Protein AF-A0A0P9TBW7-F1 (afdb_monomer)

Solvent-accessible surface area (backbone atoms only — not comparable to full-atom values): 8173 Å² total; per-residue (Å²): 139,85,87,80,80,64,92,84,56,68,90,78,71,75,70,51,64,48,77,43,80,51,96,94,36,84,40,78,45,73,51,89,88,55,82,71,46,75,45,63,56,61,60,97,83,42,78,49,89,51,49,25,28,70,57,93,94,35,84,40,82,48,85,62,82,89,38,67,42,56,37,92,68,28,69,66,63,88,91,45,63,83,40,77,54,28,44,47,73,58,43,36,33,75,71,67,62,38,80,73,80,76,78,70,65,79,86,60,69,52,69,68,60,54,50,54,53,53,64,63,71,70,74,127

Nearest PDB structures (foldseek):
  8yb4-assembly1_C  TM=5.967E-01  e=2.324E+00  Arabidopsis thaliana

Radius of gyration: 22.58 Å; Cα contacts (8 Å, |Δi|>4): 127; chains: 1; bounding box: 50×68×43 Å

Structure (mmCIF, N/CA/C/O backbone):
data_AF-A0A0P9TBW7-F1
#
_entry.id   AF-A0A0P9TBW7-F1
#
loop_
_atom_site.group_PDB
_atom_site.id
_atom_site.type_symbol
_atom_site.label_atom_id
_atom_site.label_alt_id
_atom_site.label_comp_id
_atom_site.label_asym_id
_atom_site.label_entity_id
_atom_site.label_seq_id
_atom_site.pdbx_PDB_ins_code
_atom_site.Cartn_x
_atom_site.Cartn_y
_atom_site.Cartn_z
_atom_site.occupancy
_atom_site.B_iso_or_equiv
_atom_site.auth_seq_id
_atom_site.auth_comp_id
_atom_site.auth_asym_id
_atom_site.auth_atom_id
_atom_site.pdbx_PDB_model_num
ATOM 1 N N . MET A 1 1 ? -3.115 18.188 -2.524 1.00 37.91 1 MET A N 1
ATOM 2 C CA . MET A 1 1 ? -4.312 18.332 -1.668 1.00 37.91 1 MET A CA 1
ATOM 3 C C . MET A 1 1 ? -3.864 18.166 -0.222 1.00 37.91 1 MET A C 1
ATOM 5 O O . MET A 1 1 ? -3.277 17.141 0.088 1.00 37.91 1 MET A O 1
ATOM 9 N N . ARG A 1 2 ? -4.019 19.192 0.623 1.00 47.28 2 ARG A N 1
ATOM 10 C CA . ARG A 1 2 ? -3.638 19.177 2.046 1.00 47.28 2 ARG A CA 1
ATOM 11 C C . ARG A 1 2 ? -4.929 19.172 2.856 1.00 47.28 2 ARG A C 1
ATOM 13 O O . ARG A 1 2 ? -5.758 20.052 2.653 1.00 47.28 2 ARG A O 1
ATOM 20 N N . LEU A 1 3 ? -5.114 18.160 3.697 1.00 54.97 3 LEU A N 1
ATOM 21 C CA . LEU A 1 3 ? -6.269 18.041 4.585 1.00 54.97 3 LEU A CA 1
ATOM 22 C C . LEU A 1 3 ? -5.869 18.550 5.969 1.00 54.97 3 LEU A C 1
ATOM 24 O O . LEU A 1 3 ? -4.868 18.099 6.523 1.00 54.97 3 LEU A O 1
ATOM 28 N N . GLU A 1 4 ? -6.638 19.490 6.510 1.00 72.38 4 GLU A N 1
ATOM 29 C CA . GLU A 1 4 ? -6.487 19.974 7.882 1.00 72.38 4 GLU A CA 1
ATOM 30 C C . GLU A 1 4 ? -7.669 19.478 8.712 1.00 72.38 4 GLU A C 1
ATOM 32 O O . GLU A 1 4 ? -8.819 19.542 8.278 1.00 72.38 4 GLU A O 1
ATOM 37 N N . ILE A 1 5 ? -7.373 18.927 9.888 1.00 71.06 5 ILE A N 1
ATOM 38 C CA . ILE A 1 5 ? -8.389 18.365 10.778 1.00 71.06 5 ILE A CA 1
ATOM 39 C C . ILE A 1 5 ? -8.938 19.509 11.650 1.00 71.06 5 ILE A C 1
ATOM 41 O O . ILE A 1 5 ? -8.133 20.243 12.230 1.00 71.06 5 ILE A O 1
ATOM 45 N N . PRO A 1 6 ? -10.271 19.680 11.762 1.00 82.62 6 PRO A N 1
ATOM 46 C CA . PRO A 1 6 ? -10.872 20.701 12.620 1.00 82.62 6 PRO A CA 1
ATOM 47 C C . PRO A 1 6 ? -10.401 20.582 14.072 1.00 82.62 6 PRO A C 1
ATOM 49 O O . PRO A 1 6 ? -10.219 19.475 14.581 1.00 82.62 6 PRO A O 1
ATOM 52 N N . LYS A 1 7 ? -10.237 21.715 14.761 1.00 79.38 7 LYS A N 1
ATOM 53 C CA . LYS A 1 7 ? -9.699 21.750 16.134 1.00 79.38 7 LYS A CA 1
ATOM 54 C C . LYS A 1 7 ? -10.616 21.061 17.146 1.00 79.38 7 LYS A C 1
ATOM 56 O O . LYS A 1 7 ? -10.154 20.599 18.182 1.00 79.38 7 LYS A O 1
ATOM 61 N N . GLU A 1 8 ? -11.904 20.990 16.835 1.00 84.88 8 GLU A N 1
ATOM 62 C CA . GLU A 1 8 ? -12.958 20.405 17.661 1.00 84.88 8 GLU A CA 1
ATOM 63 C C . GLU A 1 8 ? -13.188 18.921 17.339 1.00 84.88 8 GLU A C 1
ATOM 65 O O . GLU A 1 8 ? -14.025 18.266 17.968 1.00 84.88 8 GLU A O 1
ATOM 70 N N . ALA A 1 9 ? -12.475 18.375 16.347 1.00 74.56 9 ALA A N 1
ATOM 71 C CA . ALA A 1 9 ? -12.596 16.973 16.000 1.00 74.56 9 ALA A CA 1
ATOM 72 C C . ALA A 1 9 ? -12.148 16.109 17.186 1.00 74.56 9 ALA A C 1
ATOM 74 O O . ALA A 1 9 ? -11.058 16.275 17.740 1.00 74.56 9 ALA A O 1
ATOM 75 N N . ARG A 1 10 ? -12.988 15.134 17.556 1.00 68.31 10 ARG A N 1
ATOM 76 C CA . ARG A 1 10 ? -12.555 14.025 18.418 1.0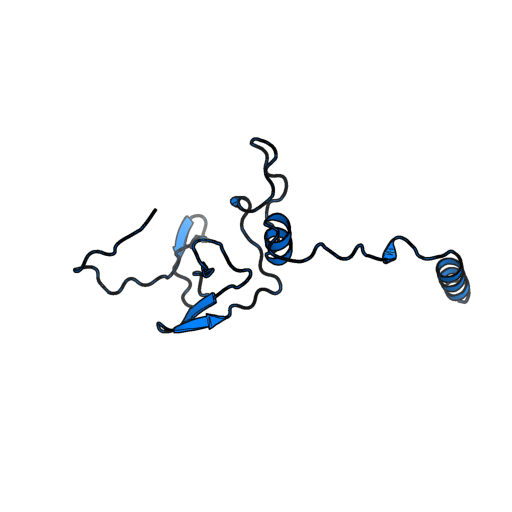0 68.31 10 ARG A CA 1
ATOM 77 C C . ARG A 1 10 ? -11.305 13.376 17.803 1.00 68.31 10 ARG A C 1
ATOM 79 O O . ARG A 1 10 ? -11.181 13.416 16.578 1.00 68.31 10 ARG A O 1
ATOM 86 N N . PRO A 1 11 ? -10.420 12.747 18.606 1.00 64.75 11 PRO A N 1
ATOM 87 C CA . PRO A 1 11 ? -9.247 12.051 18.089 1.00 64.75 11 PRO A CA 1
ATOM 88 C C . PRO A 1 11 ? -9.653 11.152 16.927 1.00 64.75 11 PRO A C 1
ATOM 90 O O . PRO A 1 11 ? -10.431 10.209 17.094 1.00 64.75 11 PRO A O 1
ATOM 93 N N . VAL A 1 12 ? -9.202 11.516 15.733 1.00 60.09 12 VAL A N 1
ATOM 94 C CA . VAL A 1 12 ? -9.604 10.830 14.513 1.00 60.09 12 VAL A CA 1
ATOM 95 C C . VAL A 1 12 ? -8.902 9.491 14.522 1.00 60.09 12 VAL A C 1
ATOM 97 O O . VAL A 1 12 ? -7.674 9.415 14.514 1.00 60.09 12 VAL A O 1
ATOM 100 N N . SER A 1 13 ? -9.681 8.419 14.580 1.00 56.94 13 SER A N 1
ATOM 101 C CA . SER A 1 13 ? -9.119 7.095 14.399 1.00 56.94 13 SER A CA 1
ATOM 102 C C . SER A 1 13 ? -8.941 6.851 12.908 1.00 56.94 13 SER A C 1
ATOM 104 O O . SER A 1 13 ? -9.914 6.911 12.163 1.00 56.94 13 SER A O 1
ATOM 106 N N . LEU A 1 14 ? -7.728 6.525 12.475 1.00 57.53 14 LEU A N 1
ATOM 107 C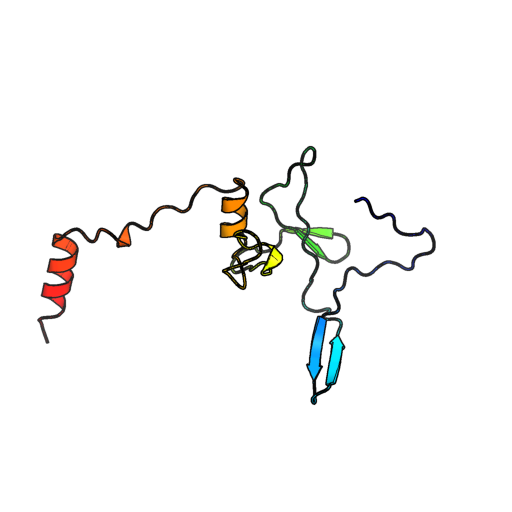 CA . LEU A 1 14 ? -7.420 6.191 11.078 1.00 57.53 14 LEU A CA 1
ATOM 108 C C . LEU A 1 14 ? -7.817 4.748 10.726 1.00 57.53 14 LEU A C 1
ATOM 110 O O . LEU A 1 14 ? -7.140 4.074 9.956 1.00 57.53 14 LEU A O 1
ATOM 114 N N . PHE A 1 15 ? -8.880 4.245 11.347 1.00 57.56 15 PHE A N 1
ATOM 115 C CA . PHE A 1 15 ? -9.411 2.934 11.022 1.00 57.56 15 PHE A CA 1
ATOM 116 C C . PHE A 1 15 ? -10.218 3.035 9.728 1.00 57.56 15 PHE A C 1
ATOM 118 O O . PHE A 1 15 ? -11.077 3.910 9.600 1.00 57.56 15 PHE A O 1
ATOM 125 N N . HIS A 1 16 ? -9.946 2.134 8.789 1.00 62.22 16 HIS A N 1
ATOM 126 C CA . HIS A 1 16 ? -10.761 1.981 7.597 1.00 62.22 16 HIS A CA 1
ATOM 127 C C . HIS A 1 16 ? -11.995 1.141 7.934 1.00 62.22 16 HIS A C 1
ATOM 129 O O . HIS A 1 16 ? -11.989 0.308 8.848 1.00 62.22 16 HIS A O 1
ATOM 135 N N . VAL A 1 17 ? -13.079 1.422 7.226 1.00 65.19 17 VAL A N 1
ATOM 136 C CA . VAL A 1 17 ? -14.313 0.654 7.296 1.00 65.19 17 VAL A CA 1
ATOM 137 C C . VAL A 1 17 ? -14.505 0.077 5.906 1.00 65.19 17 VAL A C 1
ATOM 139 O O . VAL A 1 17 ? -14.771 0.833 4.975 1.00 65.19 17 VAL A O 1
ATOM 142 N N . ASP A 1 18 ? -14.342 -1.236 5.785 1.00 69.81 18 ASP A N 1
ATOM 143 C CA . ASP A 1 18 ? -14.629 -1.955 4.547 1.00 69.81 18 ASP A CA 1
ATOM 144 C C . ASP A 1 18 ? -16.109 -2.333 4.499 1.00 69.81 18 ASP A C 1
ATOM 146 O O . ASP A 1 18 ? -16.718 -2.668 5.524 1.00 69.81 18 ASP A O 1
ATOM 150 N N . GLU A 1 19 ? -16.674 -2.328 3.296 1.00 78.88 19 GLU A N 1
ATOM 151 C CA . GLU A 1 19 ? -17.965 -2.946 3.026 1.00 78.88 19 GLU A CA 1
ATOM 152 C C . GLU A 1 19 ? -17.770 -4.446 2.793 1.00 78.88 19 GLU A C 1
ATOM 154 O O . GLU A 1 19 ? -16.951 -4.879 1.980 1.00 78.88 19 GLU A O 1
ATOM 159 N N . VAL A 1 20 ? -18.526 -5.257 3.522 1.00 79.12 20 VAL A N 1
ATOM 160 C CA . VAL A 1 20 ? -18.531 -6.714 3.394 1.00 79.12 20 VAL A CA 1
ATOM 161 C C . VAL A 1 20 ? -19.963 -7.212 3.290 1.00 79.12 20 VAL A C 1
ATOM 163 O O . VAL A 1 20 ? -20.873 -6.653 3.899 1.00 79.12 20 VAL A O 1
ATOM 166 N N . LEU A 1 21 ? -20.170 -8.261 2.494 1.00 88.12 21 LEU A N 1
ATOM 167 C CA . LEU A 1 21 ? -21.475 -8.896 2.363 1.00 88.12 21 LEU A CA 1
ATOM 168 C C . LEU A 1 21 ? -21.660 -9.914 3.490 1.00 88.12 21 LEU A C 1
ATOM 170 O O . LEU A 1 21 ? -20.897 -10.874 3.604 1.00 88.12 21 LEU A O 1
ATOM 174 N N . GLU A 1 22 ? -22.684 -9.719 4.308 1.00 88.62 22 GLU A N 1
ATOM 175 C CA . GLU A 1 22 ? -23.032 -10.605 5.412 1.00 88.62 22 GLU A CA 1
ATOM 176 C C . GLU A 1 22 ? -24.524 -10.866 5.413 1.00 88.62 22 GLU A C 1
ATOM 178 O O . GLU A 1 22 ? -25.317 -9.932 5.452 1.00 88.62 22 GLU A O 1
ATOM 183 N N . ASN A 1 23 ? -24.910 -12.144 5.388 1.00 90.81 23 ASN A N 1
ATOM 184 C CA . ASN A 1 23 ? -26.317 -12.549 5.326 1.00 90.81 23 ASN A CA 1
ATOM 185 C C . ASN A 1 23 ? -27.093 -11.803 4.224 1.00 90.81 23 ASN A C 1
ATOM 187 O O . ASN A 1 23 ? -28.212 -11.352 4.451 1.00 90.81 23 ASN A O 1
ATOM 191 N N . ASP A 1 24 ? -26.467 -11.650 3.052 1.00 91.62 24 ASP A N 1
ATOM 192 C CA . ASP A 1 24 ? -27.025 -10.947 1.889 1.00 91.62 24 ASP A CA 1
ATOM 193 C C . ASP A 1 24 ? -27.251 -9.433 2.089 1.00 91.62 24 ASP A C 1
ATOM 195 O O . ASP A 1 24 ? -27.962 -8.780 1.329 1.00 91.62 24 ASP A O 1
ATOM 199 N N . GLN A 1 25 ? -26.619 -8.845 3.109 1.00 85.88 25 GLN A N 1
ATOM 200 C CA . GLN A 1 25 ? -26.627 -7.409 3.364 1.00 85.88 25 GLN A CA 1
ATOM 201 C C . GLN A 1 25 ? -25.217 -6.841 3.278 1.00 85.88 25 GLN A C 1
ATOM 203 O O . GLN A 1 25 ? -24.261 -7.403 3.813 1.00 85.88 25 GLN A O 1
ATOM 208 N N . LEU A 1 26 ? -25.091 -5.696 2.613 1.00 87.19 26 LEU A N 1
ATOM 209 C CA . LEU A 1 26 ? -23.847 -4.945 2.583 1.00 87.19 26 LEU A CA 1
ATOM 210 C C . LEU A 1 26 ? -23.699 -4.202 3.913 1.00 87.19 26 LEU A C 1
ATOM 212 O O . LEU A 1 26 ? -24.510 -3.333 4.238 1.00 87.19 26 LEU A O 1
ATOM 216 N N . VAL A 1 27 ? -22.689 -4.564 4.699 1.00 87.19 27 VAL A N 1
ATOM 217 C CA . VAL A 1 27 ? -22.425 -3.960 6.007 1.00 87.19 27 VAL A CA 1
ATOM 218 C C . VAL A 1 27 ? -21.032 -3.346 6.042 1.00 87.19 27 VAL A C 1
ATOM 220 O O . VAL A 1 27 ? -20.069 -3.914 5.537 1.00 87.19 27 VAL A O 1
ATOM 223 N N . ALA A 1 28 ? -20.922 -2.180 6.671 1.00 81.81 28 ALA A N 1
ATOM 224 C CA . ALA A 1 28 ? -19.668 -1.458 6.828 1.00 81.81 28 ALA A CA 1
ATOM 225 C C . ALA A 1 28 ? -19.026 -1.856 8.170 1.00 81.81 28 ALA A C 1
ATOM 227 O O . ALA A 1 28 ? -19.598 -1.597 9.236 1.00 81.81 28 ALA A O 1
ATOM 228 N N . ARG A 1 29 ? -17.858 -2.514 8.154 1.00 72.06 29 ARG A N 1
ATOM 229 C CA . ARG A 1 29 ? -17.204 -3.023 9.371 1.00 72.06 29 ARG A CA 1
ATOM 230 C C . ARG A 1 29 ? -15.803 -2.462 9.582 1.00 72.06 29 ARG A C 1
ATOM 232 O O . ARG A 1 29 ? -14.937 -2.501 8.720 1.00 72.06 29 ARG A O 1
ATOM 239 N N . LEU A 1 30 ? -15.571 -2.030 10.819 1.00 69.56 30 LEU A N 1
ATOM 240 C CA . LEU A 1 30 ? -14.278 -1.587 11.324 1.00 69.56 30 LEU A CA 1
ATOM 241 C C . LEU A 1 30 ? -13.405 -2.788 11.723 1.00 69.56 30 LEU A C 1
ATOM 243 O O . LEU A 1 30 ? -13.680 -3.433 12.741 1.00 69.56 30 LEU A O 1
ATOM 247 N N . ASN A 1 31 ? -12.325 -3.075 10.994 1.00 70.69 31 ASN A N 1
ATOM 248 C CA . ASN A 1 31 ? -11.406 -4.150 11.373 1.00 70.69 31 ASN A CA 1
ATOM 249 C C . ASN A 1 31 ? -10.214 -3.638 12.194 1.00 70.69 31 ASN A C 1
ATOM 251 O O . ASN A 1 31 ? -9.127 -3.395 11.690 1.00 70.69 31 ASN A O 1
ATOM 255 N N . ARG A 1 32 ? -10.368 -3.571 13.518 1.00 66.31 32 ARG A N 1
ATOM 256 C CA . ARG A 1 32 ? -9.293 -3.101 14.418 1.00 66.31 32 ARG A CA 1
ATOM 257 C C . ARG A 1 32 ? -8.055 -4.010 14.471 1.00 66.31 32 ARG A C 1
ATOM 259 O O . ARG A 1 32 ? -7.039 -3.606 15.035 1.00 66.31 32 ARG A O 1
ATOM 266 N N . SER A 1 33 ? -8.145 -5.239 13.955 1.00 67.00 33 SER A N 1
ATOM 267 C CA . SER A 1 33 ? -7.042 -6.210 13.979 1.00 67.00 33 SER A CA 1
ATOM 268 C C . SER A 1 33 ? -6.070 -6.055 12.808 1.00 67.00 33 SER A C 1
ATOM 270 O O . SER A 1 33 ? -4.925 -6.501 12.908 1.00 67.00 33 SER A O 1
ATOM 272 N N . LYS A 1 34 ? -6.493 -5.392 11.725 1.00 65.62 34 LYS A N 1
ATOM 273 C CA . LYS A 1 34 ? -5.669 -5.112 10.552 1.00 65.62 34 LYS A CA 1
ATOM 274 C C . LYS A 1 34 ? -5.562 -3.595 10.388 1.00 65.62 34 LYS A C 1
ATOM 276 O O . LYS A 1 34 ? -6.573 -2.946 10.177 1.00 65.62 34 LYS A O 1
ATOM 281 N N . PRO A 1 35 ? -4.379 -2.993 10.588 1.00 60.88 3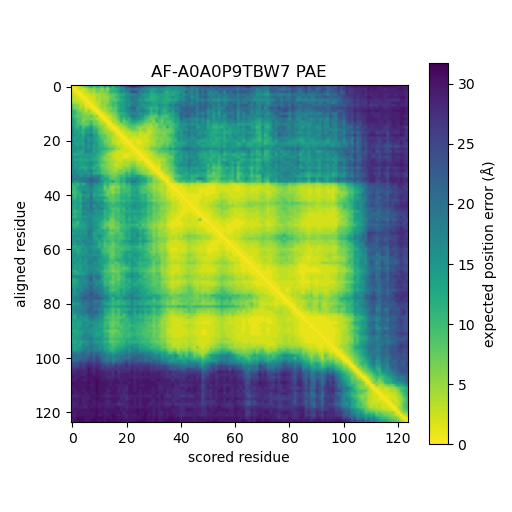5 PRO A N 1
ATOM 282 C CA . PRO A 1 35 ? -4.213 -1.580 10.300 1.00 60.88 35 PRO A CA 1
ATOM 283 C C . PRO A 1 35 ? -4.296 -1.370 8.786 1.00 60.88 35 PRO A C 1
ATOM 285 O O . PRO A 1 35 ? -3.495 -1.931 8.042 1.00 60.88 35 PRO A O 1
ATOM 288 N N . ASP A 1 36 ? -5.250 -0.548 8.363 1.00 69.94 36 ASP A N 1
ATOM 289 C CA . ASP A 1 36 ? -5.529 -0.287 6.945 1.00 69.94 36 ASP A CA 1
ATOM 290 C C . ASP A 1 36 ? -4.859 0.997 6.430 1.00 69.94 36 ASP A C 1
ATOM 292 O O . ASP A 1 36 ? -4.968 1.349 5.257 1.00 69.94 36 ASP A O 1
ATOM 296 N N . LEU A 1 37 ? -4.137 1.710 7.301 1.00 77.19 37 LEU A N 1
ATOM 297 C CA . LEU A 1 37 ? -3.401 2.905 6.920 1.00 77.19 37 LEU A CA 1
ATOM 298 C C . LEU A 1 37 ? -1.942 2.580 6.620 1.00 77.19 37 LEU A C 1
ATOM 300 O O . LEU A 1 37 ? -1.142 2.333 7.527 1.00 77.19 37 LEU A O 1
ATOM 304 N N . TYR A 1 38 ? -1.586 2.731 5.351 1.00 86.12 38 TYR A N 1
ATOM 305 C CA . TYR A 1 38 ? -0.206 2.759 4.905 1.00 86.12 38 TYR A CA 1
ATOM 306 C C . TYR A 1 38 ? 0.226 4.187 4.580 1.00 86.12 38 TYR A C 1
ATOM 308 O O . TYR A 1 38 ? -0.501 4.949 3.948 1.00 86.12 38 TYR A O 1
ATOM 316 N N . LEU A 1 39 ? 1.427 4.547 5.018 1.00 89.81 39 LEU A N 1
ATOM 317 C CA . LEU A 1 39 ? 2.034 5.852 4.807 1.00 89.81 39 LEU A CA 1
ATOM 318 C C . LEU A 1 39 ? 3.339 5.669 4.042 1.00 89.81 39 LEU A C 1
ATOM 320 O O . LEU A 1 39 ? 4.183 4.859 4.424 1.00 89.81 39 LEU A O 1
ATOM 324 N N . MET A 1 40 ? 3.500 6.445 2.978 1.00 92.12 40 MET A N 1
ATOM 325 C CA . MET A 1 40 ? 4.742 6.547 2.227 1.00 92.12 40 MET A CA 1
ATOM 326 C C . MET A 1 40 ? 5.355 7.919 2.517 1.00 92.12 40 MET A C 1
ATOM 328 O O . MET A 1 40 ? 4.670 8.929 2.329 1.00 92.12 40 MET A O 1
ATOM 332 N N . PRO A 1 41 ? 6.604 7.990 3.004 1.00 91.69 41 PRO A N 1
ATOM 333 C CA . PRO A 1 41 ? 7.238 9.266 3.266 1.00 91.69 41 PRO A CA 1
ATOM 334 C C . PRO A 1 41 ? 7.621 9.947 1.954 1.00 91.69 41 PRO A C 1
ATOM 336 O O . PRO A 1 41 ? 7.901 9.298 0.943 1.00 91.69 41 PRO A O 1
ATOM 339 N N . LEU A 1 42 ? 7.640 11.275 2.005 1.00 92.25 42 LEU A N 1
ATOM 340 C CA . LEU A 1 42 ? 8.085 12.120 0.911 1.00 92.25 42 LEU A CA 1
ATOM 341 C C . LEU A 1 42 ? 9.375 12.830 1.326 1.00 92.25 42 LEU A C 1
ATOM 343 O O . LEU A 1 42 ? 9.427 13.434 2.396 1.00 92.25 42 LEU A O 1
ATOM 347 N N . GLU A 1 43 ? 10.376 12.818 0.457 1.00 90.00 43 GLU A N 1
ATOM 348 C CA . GLU A 1 43 ? 11.588 13.623 0.571 1.00 90.00 43 GLU A CA 1
ATOM 349 C C . GLU A 1 43 ? 11.556 14.696 -0.519 1.00 90.00 43 GLU A C 1
ATOM 351 O O . GLU A 1 43 ? 11.506 14.391 -1.707 1.00 90.00 43 GLU A O 1
ATOM 356 N N . ASN A 1 44 ? 11.503 15.972 -0.125 1.00 91.81 44 ASN A N 1
ATOM 357 C CA . ASN A 1 44 ? 11.330 17.100 -1.055 1.00 91.81 44 ASN A CA 1
ATOM 358 C C . ASN A 1 44 ? 10.115 16.943 -1.997 1.00 91.81 44 ASN A C 1
ATOM 360 O O . ASN A 1 44 ? 10.147 17.352 -3.155 1.00 91.81 44 ASN A O 1
ATOM 364 N N . GLY A 1 45 ? 9.038 16.322 -1.501 1.00 88.44 45 GLY A N 1
ATOM 365 C CA . GLY A 1 45 ? 7.828 16.032 -2.278 1.00 88.44 45 GLY A CA 1
ATOM 366 C C . GLY A 1 45 ? 7.925 14.791 -3.173 1.00 88.44 45 GLY A C 1
ATOM 367 O O . GLY A 1 45 ? 6.921 14.409 -3.770 1.00 88.44 45 GLY A O 1
ATOM 368 N N . VAL A 1 46 ? 9.087 14.137 -3.237 1.00 87.75 46 VAL A N 1
ATOM 369 C CA . VAL A 1 46 ? 9.300 12.898 -3.990 1.00 87.75 46 VAL A CA 1
ATOM 370 C C . VAL A 1 46 ? 9.047 11.696 -3.078 1.00 87.75 46 VAL A C 1
ATOM 372 O O . VAL A 1 46 ? 9.562 11.675 -1.961 1.00 87.75 46 VAL A O 1
ATOM 375 N N . PRO A 1 47 ? 8.273 10.684 -3.502 1.00 90.38 47 PRO A N 1
ATOM 376 C CA . PRO A 1 47 ? 8.003 9.529 -2.658 1.00 90.38 47 PRO A CA 1
ATOM 377 C C . PRO A 1 47 ? 9.221 8.616 -2.529 1.00 90.38 47 PRO A C 1
ATOM 379 O O . PRO A 1 47 ? 9.926 8.367 -3.507 1.00 90.38 47 PRO A O 1
ATOM 382 N N . LEU A 1 48 ? 9.438 8.077 -1.330 1.00 91.75 48 LEU A N 1
ATOM 383 C CA . LEU A 1 48 ? 10.479 7.082 -1.077 1.00 91.75 48 LEU A CA 1
ATOM 384 C C . LEU A 1 48 ? 9.920 5.653 -1.188 1.00 91.75 48 LEU A C 1
ATOM 386 O O . LEU A 1 48 ? 8.744 5.428 -0.897 1.00 91.75 48 LEU A O 1
ATOM 390 N N . PRO A 1 49 ? 10.750 4.646 -1.529 1.00 93.31 49 PRO A N 1
ATOM 391 C CA . PRO A 1 49 ? 10.342 3.239 -1.633 1.00 93.31 49 PRO A CA 1
ATOM 392 C C . PRO A 1 49 ? 10.132 2.556 -0.267 1.00 93.31 49 PRO A C 1
ATOM 394 O O . PRO A 1 49 ? 10.380 1.358 -0.107 1.00 93.31 49 PRO A O 1
ATOM 397 N N . GLU A 1 50 ? 9.672 3.307 0.726 1.00 92.62 50 GLU A N 1
ATOM 398 C CA . GLU A 1 50 ? 9.435 2.859 2.089 1.00 92.62 50 GLU A CA 1
ATOM 399 C C . GLU A 1 50 ? 7.944 2.905 2.404 1.00 92.62 50 GLU A C 1
ATOM 401 O O . GLU A 1 50 ? 7.203 3.753 1.907 1.00 92.62 50 GLU A O 1
ATOM 406 N N . LEU A 1 51 ? 7.502 1.977 3.247 1.00 92.88 51 LEU A N 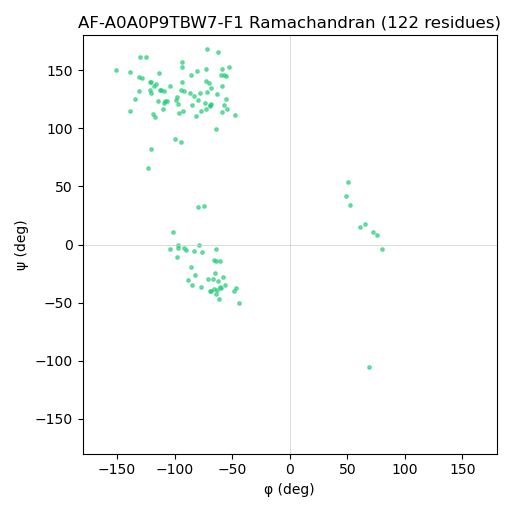1
ATOM 407 C CA . LEU A 1 51 ? 6.115 1.889 3.662 1.00 92.88 51 LEU A CA 1
ATOM 408 C C . LEU A 1 51 ? 6.048 1.779 5.174 1.00 92.88 51 LEU A C 1
ATOM 410 O O . LEU A 1 51 ? 6.738 0.957 5.779 1.00 92.88 51 LEU A O 1
ATOM 414 N N . TYR A 1 52 ? 5.183 2.583 5.767 1.00 91.31 52 TYR A N 1
ATOM 415 C CA . TYR A 1 52 ? 4.948 2.632 7.197 1.00 91.31 52 TYR A CA 1
ATOM 416 C C . TYR A 1 52 ? 3.469 2.423 7.497 1.00 91.31 52 TYR A C 1
ATOM 418 O O . TYR A 1 52 ? 2.612 2.596 6.637 1.00 91.31 52 TYR A O 1
ATOM 426 N N . THR A 1 53 ? 3.168 2.066 8.737 1.00 88.00 53 THR A N 1
ATOM 427 C CA . THR A 1 53 ? 1.818 2.081 9.303 1.00 88.00 53 THR A CA 1
ATOM 428 C C . THR A 1 53 ? 1.854 2.821 10.633 1.00 88.00 53 THR A C 1
ATOM 430 O O . THR A 1 53 ? 2.914 2.975 11.246 1.00 88.00 53 THR A O 1
ATOM 433 N N . LEU A 1 54 ? 0.694 3.262 11.110 1.00 81.88 54 LEU A N 1
ATOM 434 C CA . LEU A 1 54 ? 0.555 3.802 12.458 1.00 81.88 54 LEU A CA 1
ATOM 435 C C . LEU A 1 54 ? 0.109 2.713 13.430 1.00 81.88 54 LEU A C 1
ATOM 437 O O . LEU A 1 54 ? -0.830 1.962 13.167 1.00 81.88 54 LEU A O 1
ATOM 441 N N . LYS A 1 55 ? 0.775 2.637 14.581 1.00 78.50 55 LYS A N 1
ATOM 442 C CA . LYS A 1 55 ? 0.366 1.788 15.700 1.00 78.50 55 LYS A CA 1
ATOM 443 C C . LYS A 1 55 ? 0.547 2.557 16.999 1.00 78.50 55 LYS A C 1
ATOM 445 O O . LYS A 1 55 ? 1.678 2.835 17.384 1.00 78.50 55 LYS A O 1
ATOM 450 N N . ARG A 1 56 ? -0.563 2.853 17.690 1.00 79.00 56 ARG A N 1
ATOM 451 C CA . ARG A 1 56 ? -0.574 3.646 18.939 1.00 79.00 56 ARG A CA 1
ATOM 452 C C . ARG A 1 56 ? 0.201 4.962 18.773 1.00 79.00 56 ARG A C 1
ATOM 454 O O . ARG A 1 56 ? 1.171 5.199 19.487 1.00 79.00 56 ARG A O 1
ATOM 461 N N . ASP A 1 57 ? -0.171 5.725 17.748 1.00 76.69 57 ASP A N 1
ATOM 462 C CA . ASP A 1 57 ? 0.410 7.034 17.406 1.00 76.69 57 ASP A CA 1
ATOM 463 C C . ASP A 1 57 ? 1.909 7.023 17.074 1.00 76.69 57 ASP A C 1
ATOM 465 O O . ASP A 1 57 ? 2.555 8.066 17.007 1.00 76.69 57 ASP A O 1
ATOM 469 N N . LYS A 1 58 ? 2.479 5.839 16.825 1.00 81.94 58 LYS A N 1
ATOM 470 C CA . LYS A 1 58 ? 3.864 5.680 16.384 1.00 81.94 58 LYS A CA 1
ATOM 471 C C . LYS A 1 58 ? 3.916 5.173 14.956 1.00 81.94 58 LYS A C 1
ATOM 473 O O . LYS A 1 58 ? 3.238 4.203 14.609 1.00 81.94 58 LYS A O 1
ATOM 478 N N . LEU A 1 59 ? 4.762 5.817 14.159 1.00 86.31 59 LEU A N 1
ATOM 479 C CA . LEU A 1 59 ? 5.111 5.378 12.818 1.00 86.31 59 LEU A CA 1
ATOM 480 C C . LEU A 1 59 ? 6.035 4.161 12.917 1.00 86.31 59 LEU A C 1
ATOM 482 O O . LEU A 1 59 ? 7.085 4.227 13.555 1.00 86.31 59 LEU A O 1
ATOM 486 N N . ILE A 1 60 ? 5.632 3.042 12.319 1.00 90.00 60 ILE A N 1
ATOM 487 C CA . ILE A 1 60 ? 6.412 1.801 12.302 1.00 90.00 60 ILE A CA 1
ATOM 488 C C . ILE A 1 60 ? 6.548 1.279 10.8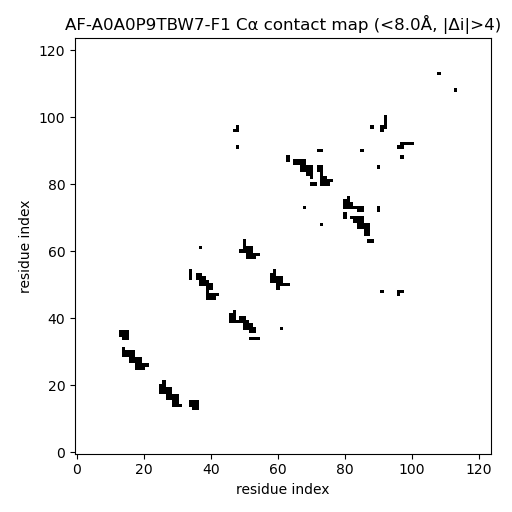66 1.00 90.00 60 ILE A C 1
ATOM 490 O O . ILE A 1 60 ? 5.590 1.401 10.100 1.00 90.00 60 ILE A O 1
ATOM 494 N N . PRO A 1 61 ? 7.695 0.691 10.477 1.00 92.31 61 PRO A N 1
ATOM 495 C CA . PRO A 1 61 ? 7.849 0.092 9.154 1.00 92.31 61 PRO A CA 1
ATOM 496 C C . PRO A 1 61 ? 6.815 -1.011 8.906 1.00 92.31 61 PRO A C 1
ATOM 498 O O . PRO A 1 61 ? 6.571 -1.860 9.769 1.00 92.31 61 PRO A O 1
ATOM 501 N N . ALA A 1 62 ? 6.222 -1.013 7.716 1.00 90.31 62 ALA A N 1
ATOM 502 C CA . ALA A 1 62 ? 5.264 -2.016 7.282 1.00 90.31 62 ALA A CA 1
ATOM 503 C C . ALA A 1 62 ? 5.959 -3.141 6.501 1.00 90.31 62 ALA A C 1
ATOM 505 O O . ALA A 1 62 ? 6.837 -2.915 5.667 1.00 90.31 62 ALA A O 1
ATOM 506 N N . GLY A 1 63 ? 5.535 -4.384 6.737 1.00 88.81 63 GLY A N 1
ATOM 507 C CA . GLY A 1 63 ? 5.981 -5.520 5.936 1.00 88.81 63 GLY A CA 1
ATOM 508 C C . GLY A 1 63 ? 5.409 -5.442 4.519 1.00 88.81 63 GLY A C 1
ATOM 509 O O . GLY A 1 63 ? 4.200 -5.501 4.337 1.00 88.81 63 GLY A O 1
ATOM 510 N N . THR A 1 64 ? 6.272 -5.358 3.507 1.00 91.25 64 THR A N 1
ATOM 511 C CA . THR A 1 64 ? 5.856 -5.223 2.095 1.00 91.25 64 THR A CA 1
ATOM 512 C C . THR A 1 64 ? 5.839 -6.549 1.328 1.00 91.25 64 THR A C 1
ATOM 514 O O . THR A 1 64 ? 5.460 -6.617 0.154 1.00 91.25 64 THR A O 1
ATOM 517 N N . ARG A 1 65 ? 6.250 -7.648 1.972 1.00 88.69 65 ARG A N 1
ATOM 518 C CA . ARG A 1 65 ? 6.256 -8.979 1.358 1.00 88.69 65 ARG A CA 1
ATOM 519 C C . ARG A 1 65 ? 4.821 -9.461 1.153 1.00 88.69 65 ARG A C 1
ATOM 521 O O . ARG A 1 65 ? 4.091 -9.652 2.114 1.00 88.69 65 ARG A O 1
ATOM 528 N N . GLY A 1 66 ? 4.462 -9.723 -0.101 1.00 87.25 66 GLY A N 1
ATOM 529 C CA . GLY A 1 66 ? 3.119 -10.189 -0.453 1.00 87.25 66 GLY A CA 1
ATOM 530 C C . GLY A 1 66 ? 2.057 -9.089 -0.432 1.00 87.25 66 GLY A C 1
ATOM 531 O O . GLY A 1 66 ? 0.887 -9.408 -0.596 1.00 87.25 66 GLY A O 1
ATOM 532 N N . LEU A 1 67 ? 2.452 -7.822 -0.267 1.00 89.19 67 LEU A N 1
ATOM 533 C CA . LEU A 1 67 ? 1.539 -6.690 -0.359 1.00 89.19 67 LEU A CA 1
ATOM 534 C C . LEU A 1 67 ? 1.117 -6.463 -1.817 1.00 89.19 67 LEU A C 1
ATOM 536 O O . LEU A 1 67 ? 1.965 -6.390 -2.717 1.00 89.19 67 LEU A O 1
ATOM 540 N N . TYR A 1 68 ? -0.190 -6.326 -2.018 1.00 90.44 68 TYR A N 1
ATOM 541 C CA . TYR A 1 68 ? -0.805 -5.948 -3.284 1.00 90.44 68 TYR A CA 1
ATOM 542 C C . TYR A 1 68 ? -1.520 -4.615 -3.118 1.00 90.44 68 TYR A C 1
ATOM 544 O O . TYR A 1 68 ? -2.185 -4.387 -2.111 1.00 90.44 68 TYR A O 1
ATOM 552 N N . LEU A 1 69 ? -1.367 -3.761 -4.118 1.00 89.81 69 LEU A N 1
ATOM 553 C CA . LEU A 1 69 ? -2.118 -2.530 -4.272 1.00 89.81 69 LEU A CA 1
ATOM 554 C C . LEU A 1 69 ? -3.336 -2.797 -5.158 1.00 89.81 69 LEU A C 1
ATOM 556 O O . LEU A 1 69 ? -3.352 -3.758 -5.938 1.00 89.81 69 LEU A O 1
ATOM 560 N N . ALA A 1 70 ? -4.344 -1.943 -5.006 1.00 88.88 70 ALA A N 1
ATOM 561 C CA . ALA A 1 70 ? -5.569 -1.992 -5.788 1.00 88.88 70 ALA A CA 1
ATOM 562 C C . ALA A 1 70 ? -5.310 -1.767 -7.287 1.00 88.88 70 ALA A C 1
ATOM 564 O O . ALA A 1 70 ? -4.251 -1.278 -7.686 1.00 88.88 70 ALA A O 1
ATOM 565 N N . GLU A 1 71 ? -6.317 -2.089 -8.094 1.00 87.38 71 GLU A N 1
ATOM 566 C CA . GLU A 1 71 ? -6.359 -1.889 -9.545 1.00 87.38 71 GLU A CA 1
ATOM 567 C C . GLU A 1 71 ? -5.944 -0.474 -9.963 1.00 87.38 71 GLU A C 1
ATOM 569 O O . GLU A 1 71 ? -5.172 -0.306 -10.898 1.00 87.38 71 GLU A O 1
ATOM 574 N N . SER A 1 72 ? -6.357 0.552 -9.216 1.00 86.94 72 SER A N 1
ATOM 575 C CA . SER A 1 72 ? -6.020 1.953 -9.507 1.00 86.94 72 SER A CA 1
ATOM 576 C C . SER A 1 72 ? -4.518 2.270 -9.489 1.00 86.94 72 SER A C 1
ATOM 578 O O . SER A 1 72 ? -4.114 3.328 -9.963 1.00 86.94 72 SER A O 1
ATOM 580 N N . PHE A 1 73 ? -3.688 1.376 -8.944 1.00 90.56 73 PHE A N 1
ATOM 581 C CA . PHE A 1 73 ? -2.229 1.486 -8.968 1.00 90.56 73 PHE A CA 1
ATOM 582 C C . PHE A 1 73 ? -1.581 0.661 -10.083 1.00 90.56 73 PHE A C 1
ATOM 584 O O . PHE A 1 73 ? -0.373 0.783 -10.293 1.00 90.56 73 PHE A O 1
ATOM 591 N N . ALA A 1 74 ? -2.325 -0.220 -10.751 1.00 91.38 74 ALA A N 1
ATOM 592 C CA . ALA A 1 74 ? -1.806 -1.004 -11.859 1.00 91.38 74 ALA A CA 1
ATOM 593 C C . ALA A 1 74 ? -1.584 -0.130 -13.104 1.00 91.38 74 ALA A C 1
ATOM 595 O O . ALA A 1 74 ? -1.986 1.032 -13.167 1.00 91.38 74 ALA A O 1
ATOM 596 N N . ALA A 1 75 ? -0.884 -0.684 -14.095 1.00 89.06 75 ALA A N 1
ATOM 597 C CA . ALA A 1 75 ? -0.613 0.048 -15.323 1.00 89.06 75 ALA A CA 1
ATOM 598 C C . ALA A 1 75 ? -1.916 0.248 -16.108 1.00 89.06 75 ALA A C 1
ATOM 600 O O . ALA A 1 75 ? -2.702 -0.684 -16.285 1.00 89.06 75 ALA A O 1
ATOM 601 N N . GLN A 1 76 ? -2.118 1.470 -16.595 1.00 89.19 76 GLN A N 1
ATOM 602 C CA . GLN A 1 76 ? -3.314 1.850 -17.330 1.00 89.19 76 GLN A CA 1
ATOM 603 C C . GLN A 1 76 ? -2.959 2.181 -18.782 1.00 89.19 76 GLN A C 1
ATOM 605 O O . GLN A 1 76 ? -2.153 3.071 -19.053 1.00 89.19 76 GLN A O 1
ATOM 610 N N . ASP A 1 77 ? -3.608 1.484 -19.713 1.00 88.44 77 ASP A N 1
ATOM 611 C CA . ASP A 1 77 ? -3.555 1.753 -21.148 1.00 88.44 77 ASP A CA 1
ATOM 612 C C . ASP A 1 77 ? -4.814 2.540 -21.545 1.00 88.44 77 ASP A C 1
ATOM 614 O O . ASP A 1 77 ? -5.869 1.973 -21.852 1.00 88.44 77 ASP A O 1
ATOM 618 N N . GLY A 1 78 ? -4.732 3.872 -21.512 1.00 87.88 78 GLY A N 1
ATOM 619 C CA . GLY A 1 78 ? -5.887 4.736 -21.773 1.00 87.88 78 GLY A CA 1
ATOM 620 C C . GLY A 1 78 ? -6.925 4.634 -20.654 1.00 87.88 78 GLY A C 1
ATOM 621 O O . GLY A 1 78 ? -6.704 5.174 -19.582 1.00 87.88 78 GLY A O 1
ATOM 622 N N . TRP A 1 79 ? -8.048 3.951 -20.889 1.00 87.19 79 TRP A N 1
ATOM 623 C CA . TRP A 1 79 ? -9.093 3.683 -19.879 1.00 87.19 79 TRP A CA 1
ATOM 624 C C . TRP A 1 79 ? -9.073 2.244 -19.355 1.00 87.19 79 TRP A C 1
ATOM 626 O O . TRP A 1 79 ? -9.865 1.892 -18.488 1.00 87.19 79 TRP A O 1
ATOM 636 N N . ILE A 1 80 ? -8.200 1.401 -19.908 1.00 85.94 80 ILE A N 1
ATOM 637 C CA . ILE A 1 80 ? -8.150 -0.022 -19.593 1.00 85.94 80 ILE A CA 1
ATOM 638 C C . ILE A 1 80 ? -7.077 -0.242 -18.537 1.00 85.94 80 ILE A C 1
ATOM 640 O O . ILE A 1 80 ? -5.901 0.030 -18.785 1.00 85.94 80 ILE A O 1
ATOM 644 N N . VAL A 1 81 ? -7.471 -0.796 -17.395 1.00 87.88 81 VAL A N 1
ATOM 645 C CA . VAL A 1 81 ? -6.543 -1.402 -16.441 1.00 87.88 81 VAL A CA 1
ATOM 646 C C . VAL A 1 81 ? -6.561 -2.909 -16.673 1.00 87.88 81 VAL A C 1
ATOM 648 O O . VAL A 1 81 ? -7.621 -3.529 -16.713 1.00 87.88 81 VAL A O 1
ATOM 651 N N . ARG A 1 82 ? -5.392 -3.499 -16.933 1.00 81.25 82 ARG A N 1
ATOM 652 C CA . ARG A 1 82 ? -5.298 -4.920 -17.316 1.00 81.25 82 ARG A CA 1
ATOM 653 C C . ARG A 1 82 ? -5.174 -5.846 -16.120 1.00 81.25 82 ARG A C 1
ATOM 655 O O . ARG A 1 82 ? -5.587 -7.001 -16.196 1.00 81.25 82 ARG A O 1
ATOM 662 N N . GLU A 1 83 ? -4.565 -5.363 -15.047 1.00 86.50 83 GLU A N 1
ATOM 663 C CA . GLU A 1 83 ? -4.337 -6.136 -13.838 1.00 86.50 83 GLU A CA 1
ATOM 664 C C . GLU A 1 83 ? -5.269 -5.673 -12.717 1.00 86.50 83 GLU A C 1
ATOM 666 O O . GLU A 1 83 ? -5.204 -4.528 -12.285 1.00 86.50 83 GLU A O 1
ATOM 671 N N . GLU A 1 84 ? -6.058 -6.594 -12.160 1.00 86.50 84 GLU A N 1
ATOM 672 C CA . GLU A 1 84 ? -6.921 -6.313 -10.998 1.00 86.50 84 GLU A CA 1
ATOM 673 C C . GLU A 1 84 ? -6.129 -5.811 -9.778 1.00 86.50 84 GLU A C 1
ATOM 675 O O . GLU A 1 84 ? -6.658 -5.125 -8.904 1.00 86.50 84 GLU A O 1
ATOM 680 N N . ARG A 1 85 ? -4.856 -6.214 -9.665 1.00 91.75 85 ARG A N 1
ATOM 681 C CA . ARG A 1 85 ? -3.955 -5.854 -8.566 1.00 91.75 85 ARG A CA 1
ATOM 682 C C . ARG A 1 85 ? -2.512 -5.840 -9.031 1.00 91.75 85 ARG A C 1
ATOM 684 O O . ARG A 1 85 ? -2.093 -6.674 -9.833 1.00 91.75 85 ARG A O 1
ATOM 691 N N . ILE A 1 86 ? -1.705 -4.998 -8.396 1.00 93.38 86 ILE A N 1
ATOM 692 C CA . ILE A 1 86 ? -0.258 -4.948 -8.612 1.00 93.38 86 ILE A CA 1
ATOM 693 C C . ILE A 1 86 ? 0.497 -5.225 -7.314 1.00 93.38 86 ILE A C 1
ATOM 695 O O . ILE A 1 86 ? 0.125 -4.765 -6.239 1.00 93.38 86 ILE A O 1
ATOM 699 N N . ARG A 1 87 ? 1.588 -5.994 -7.379 1.00 93.38 87 ARG A N 1
ATOM 700 C CA . ARG A 1 87 ? 2.456 -6.195 -6.208 1.00 93.38 87 ARG A CA 1
ATOM 701 C C . ARG A 1 87 ? 3.191 -4.902 -5.895 1.00 93.38 87 ARG A C 1
ATOM 703 O O . ARG A 1 87 ? 3.773 -4.310 -6.800 1.00 93.38 87 ARG A O 1
ATOM 710 N N . TRP A 1 88 ? 3.310 -4.559 -4.614 1.00 92.81 88 TRP A N 1
ATOM 711 C CA . TRP A 1 88 ? 4.061 -3.386 -4.148 1.00 92.81 88 TRP A CA 1
ATOM 712 C C . TRP A 1 88 ? 5.423 -3.215 -4.840 1.00 92.81 88 TRP A C 1
ATOM 714 O O . TRP A 1 88 ? 5.737 -2.166 -5.393 1.00 92.81 88 TRP A O 1
ATOM 724 N N . LYS A 1 89 ? 6.223 -4.287 -4.871 1.00 93.25 89 LYS A N 1
ATOM 725 C CA . LYS A 1 89 ? 7.563 -4.280 -5.478 1.00 93.25 89 LYS A CA 1
ATOM 726 C C . LYS A 1 89 ? 7.557 -3.982 -6.981 1.00 93.25 89 LYS A C 1
ATOM 728 O O . LYS A 1 89 ? 8.546 -3.484 -7.504 1.00 93.25 89 LYS A O 1
ATOM 733 N N . ASP A 1 90 ? 6.497 -4.383 -7.677 1.00 92.75 90 ASP A N 1
ATOM 734 C CA . ASP A 1 90 ? 6.385 -4.245 -9.125 1.00 92.75 90 ASP A CA 1
ATOM 735 C C . ASP A 1 90 ? 5.853 -2.846 -9.457 1.00 92.75 90 ASP A C 1
ATOM 737 O O . ASP A 1 90 ? 6.374 -2.208 -10.367 1.00 92.75 90 ASP A O 1
ATOM 741 N N . TRP A 1 91 ? 4.960 -2.304 -8.623 1.00 93.00 91 TRP A N 1
ATOM 742 C CA . TRP A 1 91 ? 4.576 -0.895 -8.666 1.00 93.00 91 TRP A CA 1
ATOM 743 C C . TRP A 1 91 ? 5.767 0.042 -8.403 1.00 93.00 91 TRP A C 1
ATOM 745 O O . TRP A 1 91 ? 6.022 0.931 -9.208 1.00 93.00 91 TRP A O 1
ATOM 755 N N . LEU A 1 92 ? 6.594 -0.205 -7.374 1.00 93.56 92 LEU A N 1
ATOM 756 C CA . LEU A 1 92 ? 7.812 0.594 -7.135 1.00 93.56 92 LEU A CA 1
ATOM 757 C C . LEU A 1 92 ? 8.756 0.618 -8.347 1.00 93.56 92 LEU A C 1
ATOM 759 O O . LEU A 1 92 ? 9.402 1.628 -8.616 1.00 93.56 92 LEU A O 1
ATOM 763 N N . ARG A 1 93 ? 8.841 -0.487 -9.095 1.00 92.62 93 ARG A N 1
ATOM 764 C CA . ARG A 1 93 ? 9.630 -0.544 -10.335 1.00 92.62 93 ARG A CA 1
ATOM 765 C C . ARG A 1 93 ? 9.014 0.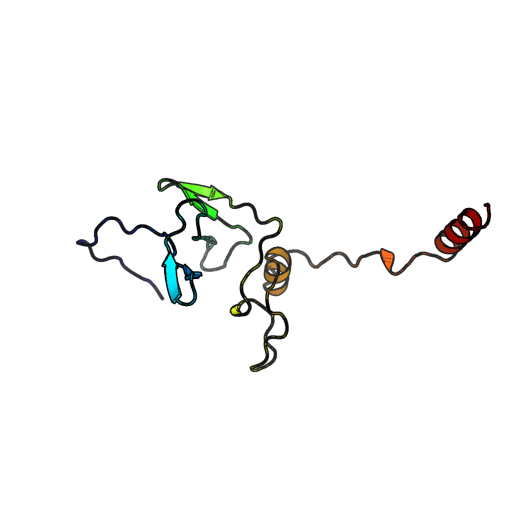295 -11.445 1.00 92.62 93 ARG A C 1
ATOM 767 O O . ARG A 1 93 ? 9.763 0.952 -12.158 1.00 92.62 93 ARG A O 1
ATOM 774 N N . GLN A 1 94 ? 7.688 0.285 -11.588 1.00 90.88 94 GLN A N 1
ATOM 775 C CA . GLN A 1 94 ? 6.987 1.152 -12.543 1.00 90.88 94 GLN A CA 1
ATOM 776 C C . GLN A 1 94 ? 7.227 2.634 -12.236 1.00 90.88 94 GLN A C 1
ATOM 778 O O . GLN A 1 94 ? 7.416 3.414 -13.161 1.00 90.88 94 GLN A O 1
ATOM 783 N N . GLN A 1 95 ? 7.310 3.000 -10.953 1.00 89.94 95 GLN A N 1
ATOM 784 C CA . GLN A 1 95 ? 7.627 4.364 -10.517 1.00 89.94 95 GLN A CA 1
ATOM 785 C C . GLN A 1 95 ? 9.128 4.715 -10.597 1.00 89.94 95 GLN A C 1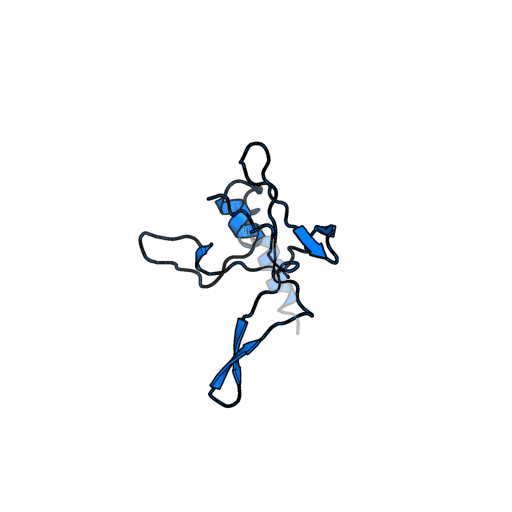
ATOM 787 O O . GLN A 1 95 ? 9.522 5.815 -10.225 1.00 89.94 95 GLN A O 1
ATOM 792 N N . GLY A 1 96 ? 9.993 3.789 -11.032 1.00 90.75 96 GLY A N 1
ATOM 793 C CA . GLY A 1 96 ? 11.445 4.005 -11.083 1.00 90.75 96 GLY A CA 1
ATOM 794 C C . GLY A 1 96 ? 12.143 4.027 -9.715 1.00 90.75 96 GLY A C 1
ATOM 795 O O . GLY A 1 96 ? 13.320 4.364 -9.635 1.00 90.75 96 GLY A O 1
ATOM 796 N N . MET A 1 97 ? 11.450 3.637 -8.643 1.00 90.25 97 MET A N 1
ATOM 797 C CA . MET A 1 97 ? 11.942 3.677 -7.256 1.00 90.25 97 MET A CA 1
ATOM 798 C C . MET A 1 97 ? 12.646 2.386 -6.817 1.00 90.25 97 MET A C 1
ATOM 800 O O . MET A 1 97 ? 13.156 2.289 -5.702 1.00 90.25 97 MET A O 1
ATOM 804 N N . ALA A 1 98 ? 12.653 1.357 -7.665 1.00 87.31 98 ALA A N 1
ATOM 805 C CA . ALA A 1 98 ? 13.305 0.085 -7.390 1.00 87.31 98 ALA A CA 1
ATOM 806 C C . ALA A 1 98 ? 14.030 -0.442 -8.635 1.00 87.31 98 ALA A C 1
ATOM 808 O O . ALA A 1 98 ? 13.552 -0.247 -9.756 1.00 87.31 98 ALA A O 1
ATOM 809 N N . PRO A 1 99 ? 15.153 -1.166 -8.463 1.00 77.62 99 PRO A N 1
ATOM 810 C CA . PRO A 1 99 ? 15.884 -1.726 -9.587 1.00 77.62 99 PRO A CA 1
ATOM 811 C C . PRO A 1 99 ? 15.001 -2.684 -10.404 1.00 77.62 99 PRO A C 1
ATOM 813 O O . PRO A 1 99 ? 14.164 -3.413 -9.838 1.00 77.62 99 PRO A O 1
ATOM 816 N N . PRO A 1 100 ? 15.204 -2.727 -11.735 1.00 74.56 100 PRO A N 1
ATOM 817 C CA . PRO A 1 100 ? 14.397 -3.543 -12.626 1.00 74.56 100 PRO A CA 1
ATOM 818 C C . PRO A 1 100 ? 14.476 -5.018 -12.232 1.00 74.56 100 PRO A C 1
ATOM 820 O O . PRO A 1 100 ? 15.470 -5.500 -11.677 1.00 74.56 100 PRO A O 1
ATOM 823 N N . ALA A 1 101 ? 13.403 -5.757 -12.514 1.00 73.31 101 ALA A N 1
ATOM 824 C CA . ALA A 1 101 ? 13.371 -7.186 -12.253 1.00 73.31 101 ALA A CA 1
ATOM 825 C C . ALA A 1 101 ? 14.556 -7.869 -12.949 1.00 73.31 101 ALA A C 1
ATOM 827 O O . ALA A 1 101 ? 14.725 -7.754 -14.165 1.00 73.31 101 ALA A O 1
ATOM 828 N N . LYS A 1 102 ? 15.371 -8.613 -12.187 1.00 72.19 102 LYS A N 1
ATOM 829 C CA . LYS A 1 102 ? 16.372 -9.499 -12.786 1.00 72.19 102 LYS A CA 1
ATOM 830 C C . LYS A 1 102 ? 15.628 -10.461 -13.708 1.00 72.19 102 LYS A C 1
ATOM 832 O O . LYS A 1 102 ? 14.744 -11.188 -13.250 1.00 72.19 102 LYS A O 1
ATOM 837 N N . LYS A 1 103 ? 15.960 -10.447 -15.003 1.00 65.00 103 LYS A N 1
ATOM 838 C CA . LYS A 1 103 ? 15.418 -11.410 -15.968 1.00 65.00 103 LYS A CA 1
ATOM 839 C C . LYS A 1 103 ? 15.716 -12.805 -15.423 1.00 65.00 103 LYS A C 1
ATOM 841 O O . LYS A 1 103 ? 16.878 -13.150 -15.225 1.00 65.00 103 LYS A O 1
ATOM 846 N N . SER A 1 104 ? 14.671 -13.571 -15.117 1.00 62.00 104 SER A N 1
ATOM 847 C CA . SER A 1 104 ? 14.826 -14.936 -14.621 1.00 62.00 104 SER A CA 1
ATOM 848 C C . SER A 1 104 ? 15.595 -15.752 -15.662 1.00 62.00 104 SER A C 1
ATOM 850 O O . SER A 1 104 ? 15.115 -15.962 -16.778 1.00 62.00 104 SER A O 1
ATOM 852 N N . GLY A 1 105 ? 16.804 -16.191 -15.305 1.00 54.00 105 GLY A N 1
ATOM 853 C CA . GLY A 1 105 ? 17.681 -17.004 -16.154 1.00 54.00 105 GLY A CA 1
ATOM 854 C C . GLY A 1 105 ? 17.109 -18.384 -16.498 1.00 54.00 105 GLY A C 1
ATOM 855 O O . GLY A 1 105 ? 17.684 -19.095 -17.314 1.00 54.00 105 GLY A O 1
ATOM 856 N N . LEU A 1 106 ? 15.945 -18.744 -15.948 1.00 58.59 106 LEU A N 1
ATOM 857 C CA . LEU A 1 106 ? 15.253 -20.006 -16.217 1.00 58.59 106 LEU A CA 1
ATOM 858 C C . LEU A 1 106 ? 14.783 -20.166 -17.671 1.00 58.59 106 LEU A C 1
ATOM 860 O O . LEU A 1 106 ? 14.501 -21.284 -18.087 1.00 58.59 106 LEU A O 1
ATOM 864 N N . LYS A 1 107 ? 14.757 -19.099 -18.484 1.00 52.53 107 LYS A N 1
ATOM 865 C CA . LYS A 1 107 ? 14.531 -19.232 -19.938 1.00 52.53 107 LYS A CA 1
ATOM 866 C C . LYS A 1 107 ? 15.754 -19.738 -20.719 1.00 52.53 107 LYS A C 1
ATOM 868 O O . LYS A 1 107 ? 15.629 -20.009 -21.908 1.00 52.53 107 LYS A O 1
ATOM 873 N N . ARG A 1 108 ? 16.922 -19.890 -20.086 1.00 55.19 108 ARG A N 1
ATOM 874 C CA . ARG A 1 108 ? 18.115 -20.509 -20.684 1.00 55.19 108 ARG A CA 1
ATOM 875 C C . ARG A 1 108 ? 18.576 -21.685 -19.829 1.00 55.19 108 ARG A C 1
ATOM 877 O O . ARG A 1 108 ? 19.669 -21.667 -19.273 1.00 55.19 108 ARG A O 1
ATOM 884 N N . LEU A 1 109 ? 17.765 -22.739 -19.761 1.00 59.38 109 LEU A N 1
ATOM 885 C CA . LEU A 1 109 ? 18.348 -24.065 -19.569 1.00 59.38 109 LEU A CA 1
ATOM 886 C C . LEU A 1 109 ? 19.198 -24.333 -20.813 1.00 59.38 109 LEU A C 1
ATOM 888 O O . LEU A 1 109 ? 18.681 -24.611 -21.894 1.00 59.38 109 LEU A O 1
ATOM 892 N N . THR A 1 110 ? 20.504 -24.127 -20.683 1.00 66.44 110 THR A N 1
ATOM 893 C CA . THR A 1 110 ? 21.483 -24.522 -21.694 1.00 66.44 110 THR A CA 1
ATOM 894 C C . THR A 1 110 ? 21.341 -26.025 -21.943 1.00 66.44 110 THR A C 1
ATOM 896 O O . THR A 1 110 ? 20.995 -26.771 -21.026 1.00 66.44 110 THR A O 1
ATOM 899 N N . GLY A 1 111 ? 21.568 -26.475 -23.183 1.00 60.75 111 GLY A N 1
ATOM 900 C CA . GLY A 1 111 ? 21.244 -27.839 -23.636 1.00 60.75 111 GLY A CA 1
ATOM 901 C C . GLY A 1 111 ? 21.686 -28.959 -22.683 1.00 60.75 111 GLY A C 1
ATOM 902 O O . GLY A 1 111 ? 20.907 -29.870 -22.424 1.00 6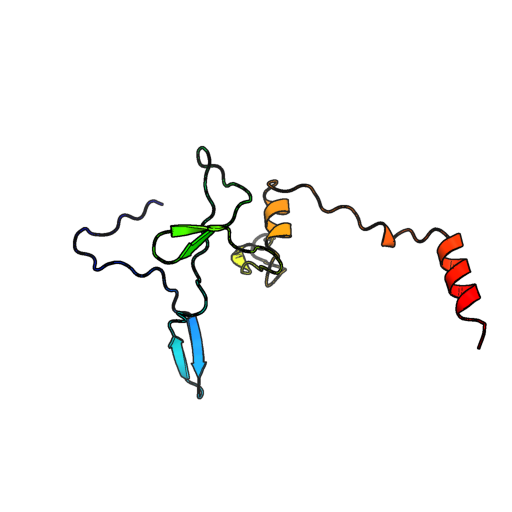0.75 111 GLY A O 1
ATOM 903 N N . LYS A 1 112 ? 22.853 -28.811 -22.038 1.00 60.94 112 LYS A N 1
ATOM 904 C CA . LYS A 1 112 ? 23.370 -29.764 -21.039 1.00 60.94 112 LYS A CA 1
ATOM 905 C C . LYS A 1 112 ? 22.457 -29.965 -19.822 1.00 60.94 112 LYS A C 1
ATOM 907 O O . LYS A 1 112 ? 22.337 -31.079 -19.330 1.00 60.94 112 LYS A O 1
ATOM 912 N N . ALA A 1 113 ? 21.797 -28.914 -19.329 1.00 64.25 113 ALA A N 1
ATOM 913 C CA . ALA A 1 113 ? 20.878 -29.031 -18.193 1.00 64.25 113 ALA A CA 1
ATOM 914 C C . ALA A 1 113 ? 19.588 -29.781 -18.573 1.00 64.25 113 ALA A C 1
ATOM 916 O O . ALA A 1 113 ? 19.001 -30.471 -17.743 1.00 64.25 113 ALA A O 1
ATOM 917 N N . ARG A 1 114 ? 1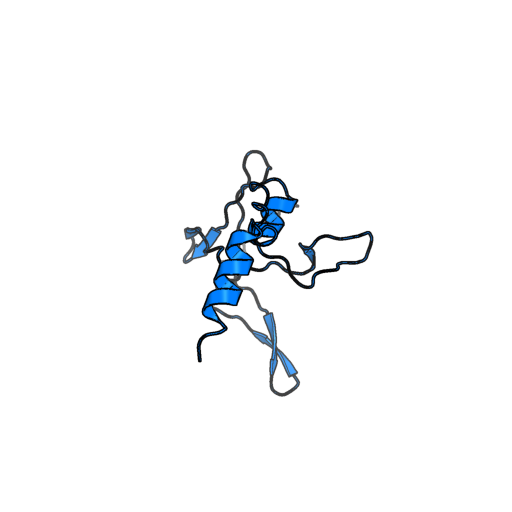9.164 -29.681 -19.840 1.00 62.44 114 ARG A N 1
ATOM 918 C CA . ARG A 1 114 ? 17.999 -30.398 -20.373 1.00 62.44 114 ARG A CA 1
ATOM 919 C C . ARG A 1 114 ? 18.321 -31.874 -20.644 1.00 62.44 114 ARG A C 1
ATOM 921 O O . ARG A 1 114 ? 17.485 -32.724 -20.357 1.00 62.44 114 ARG A O 1
ATOM 928 N N . GLU A 1 115 ? 19.536 -32.175 -21.108 1.00 65.75 115 GLU A N 1
ATOM 929 C CA . GLU A 1 115 ? 20.041 -33.551 -21.250 1.00 65.75 115 GLU A CA 1
ATOM 930 C C . GLU A 1 115 ? 20.161 -34.271 -19.904 1.00 65.75 115 GLU A C 1
ATOM 932 O O . GLU A 1 115 ? 19.733 -35.416 -19.792 1.00 65.75 115 GLU A O 1
ATOM 937 N N . LEU A 1 116 ? 20.668 -33.601 -18.862 1.00 67.00 116 LEU A N 1
ATOM 938 C CA . LEU A 1 116 ? 20.770 -34.198 -17.526 1.00 67.00 116 LEU A CA 1
ATOM 939 C C . LEU A 1 116 ? 19.396 -34.537 -16.929 1.00 67.00 116 LEU A C 1
ATOM 941 O O . LEU A 1 116 ? 19.232 -35.606 -16.346 1.00 67.00 116 LEU A O 1
ATOM 945 N N . LEU A 1 117 ? 18.389 -33.679 -17.127 1.00 66.38 117 LEU A N 1
ATOM 946 C CA . LEU A 1 117 ? 17.014 -33.969 -16.701 1.00 66.38 117 LEU A CA 1
ATOM 947 C C . LEU A 1 117 ? 16.401 -35.151 -17.472 1.00 66.38 117 LEU A C 1
ATOM 949 O O . LEU A 1 117 ? 15.719 -35.980 -16.872 1.00 66.38 117 LEU A O 1
ATOM 953 N N . HIS A 1 118 ? 16.684 -35.278 -18.772 1.00 63.78 118 HIS A N 1
ATOM 954 C CA . HIS A 1 118 ? 16.244 -36.433 -19.563 1.00 63.78 118 HIS A CA 1
ATOM 955 C C . HIS A 1 118 ? 16.942 -37.735 -19.150 1.00 63.78 118 HIS A C 1
ATOM 957 O O . HIS A 1 118 ? 16.287 -38.771 -19.055 1.00 63.78 118 HIS A O 1
ATOM 963 N N . ALA A 1 119 ? 18.244 -37.687 -18.852 1.00 66.81 119 ALA A N 1
ATOM 964 C CA . ALA A 1 119 ? 19.017 -38.849 -18.416 1.00 66.81 119 ALA A CA 1
ATOM 965 C C . ALA A 1 119 ? 18.576 -39.375 -17.038 1.00 66.81 119 ALA A C 1
ATOM 967 O O . ALA A 1 119 ? 18.663 -40.574 -16.780 1.00 66.81 119 ALA A O 1
ATOM 968 N N . MET A 1 120 ? 18.069 -38.500 -16.162 1.00 60.34 120 MET A N 1
ATOM 969 C CA . MET A 1 120 ? 17.552 -38.889 -14.845 1.00 60.34 120 MET A CA 1
ATOM 970 C C . MET A 1 120 ? 16.109 -39.408 -14.887 1.00 60.34 120 MET A C 1
ATOM 972 O O . MET A 1 120 ? 15.739 -40.224 -14.051 1.00 60.34 120 MET A O 1
ATOM 976 N N . SER A 1 121 ? 15.304 -38.988 -15.868 1.00 62.53 121 SER A N 1
ATOM 977 C CA . SER A 1 121 ? 13.913 -39.445 -16.016 1.00 62.53 121 SER A CA 1
ATOM 978 C C . SER A 1 121 ? 13.771 -40.793 -16.744 1.00 62.53 121 SER A C 1
ATOM 980 O O . SER A 1 121 ? 12.657 -41.298 -16.850 1.00 62.53 121 SER A O 1
ATOM 982 N N . GLY A 1 122 ? 14.865 -41.363 -17.264 1.00 52.12 122 GLY A N 1
ATOM 983 C CA . GLY A 1 122 ? 14.882 -42.622 -18.023 1.00 52.12 122 GLY A CA 1
ATOM 984 C C . GLY A 1 122 ? 15.351 -43.860 -17.247 1.00 52.12 122 GLY A C 1
ATOM 985 O O . GLY A 1 122 ? 15.616 -44.884 -17.867 1.00 52.12 122 GLY A O 1
ATOM 986 N N . LYS A 1 123 ? 15.499 -43.782 -15.918 1.00 49.91 123 LYS A N 1
ATOM 987 C CA . LYS A 1 123 ? 15.784 -44.943 -15.057 1.00 49.91 123 LYS A CA 1
ATOM 988 C C . LYS A 1 123 ? 14.682 -45.115 -14.010 1.00 49.91 123 LYS A C 1
ATOM 990 O O . LYS A 1 123 ? 14.838 -44.682 -12.871 1.00 49.91 123 LYS A O 1
ATOM 995 N N . LEU A 1 124 ? 13.593 -45.752 -14.426 1.00 41.44 124 LEU A N 1
ATOM 996 C CA . LEU A 1 124 ? 12.704 -46.566 -13.595 1.00 41.44 124 LEU A CA 1
ATOM 997 C C . LEU A 1 124 ? 12.436 -47.861 -14.359 1.00 41.44 124 LEU A C 1
ATOM 999 O O . LEU A 1 124 ? 12.145 -47.752 -15.571 1.00 41.44 124 LEU A O 1
#

Mean predicted aligned error: 13.76 Å

pLDDT: mean 78.18, std 13.87, range [37.91, 93.56]

Organism: Pseudomonas amygdali pv. lachrymans (NCBI:txid53707)

Sequence (124 aa):
MRLEIPKEARPVSLFHVDEVLENDQLVARLNRSKPDLYLMPLENGVPLPELYTLKRDKLIPAGTRGLYLAESFAAQDGWIVREERIRWKDWLRQQGMAPPAKKSGLKRLTGKARELLHAMSGKL

Foldseek 3Di:
DDDDDDPPDDPDDQFAWDFDQDPNDTDTDTDPPDQPDKDFDDDVNHTALFIWTDDPNDTDGDDQVPDKDAQVLADDDPPDRPDRIDRSQVSCVVVVNDDDDDDPCVVDPDPVNVVVVVVVVPDD

Secondary structure (DSSP, 8-state):
------TT--------EEEEEETTEEEEEE-TTS---EE--EETTEEPS--EEEETTEEEEPP-TT-EEEGGGS-EETTEE--SEEEHHHHHHHTTSSPPPPP-GGG---HHHHHHHHHHTT--